Protein AF-A0A951EYE0-F1 (afdb_monomer_lite)

Radius of gyration: 15.39 Å; chains: 1; bounding box: 31×42×38 Å

Sequence (109 aa):
MDKLVKIQQYHTKVFAEFVKKLAATKEGDGTVLDHSTILFGSDMSNSDKHNNDPLPNAILGHANGKIKGGQHVKYPQDSRHGDLLFTLLERNDIPVKSIGDSTSGLSEV

Foldseek 3Di:
DVVVVVVVVVVVVVVVVVLVVQQVDDDDPHGNQQLDWDKDFDCAPDVVVRHPPPGDIDITHCNNVLAPDPDDDDDDTPDDVQLVVCVSCVSNVNDDCGRVVGRHHDPHD

Structure (mmCIF, N/CA/C/O backbone):
data_AF-A0A951EYE0-F1
#
_entry.id   AF-A0A951EYE0-F1
#
loop_
_atom_site.group_PDB
_atom_site.id
_atom_site.type_symbol
_atom_site.label_atom_id
_atom_site.label_alt_id
_atom_site.label_comp_id
_atom_site.label_asym_id
_atom_site.label_entity_id
_atom_site.label_seq_id
_atom_site.pdbx_PDB_ins_code
_atom_site.Cartn_x
_atom_site.Cartn_y
_atom_site.Cartn_z
_atom_site.occupancy
_atom_site.B_iso_or_equiv
_atom_site.auth_seq_id
_atom_site.auth_comp_id
_atom_site.auth_asym_id
_atom_site.auth_atom_id
_atom_site.pdbx_PDB_model_num
ATOM 1 N N . MET A 1 1 ? 11.776 -22.396 -8.379 1.00 84.88 1 MET A N 1
ATOM 2 C CA . MET A 1 1 ? 10.669 -21.517 -7.942 1.00 84.88 1 MET A CA 1
ATOM 3 C C . MET A 1 1 ? 10.150 -21.880 -6.555 1.00 84.88 1 MET A C 1
ATOM 5 O O . MET A 1 1 ? 9.979 -20.978 -5.750 1.00 84.88 1 MET A O 1
ATOM 9 N N . ASP A 1 2 ? 10.005 -23.161 -6.215 1.00 94.00 2 ASP A N 1
ATOM 10 C CA . ASP A 1 2 ? 9.394 -23.618 -4.949 1.00 94.00 2 ASP A CA 1
ATOM 11 C C . ASP A 1 2 ? 9.993 -23.012 -3.672 1.00 94.00 2 ASP A C 1
ATOM 13 O O . ASP A 1 2 ? 9.263 -22.619 -2.765 1.00 94.00 2 ASP A O 1
ATOM 17 N N . LYS A 1 3 ? 11.326 -22.872 -3.602 1.00 94.44 3 LYS A N 1
ATOM 18 C CA . LYS A 1 3 ? 11.995 -22.227 -2.457 1.00 94.44 3 LYS A CA 1
ATOM 19 C C . LYS A 1 3 ? 11.590 -20.756 -2.301 1.00 94.44 3 LYS A C 1
ATOM 21 O O . LYS A 1 3 ? 11.347 -20.317 -1.182 1.00 94.44 3 LYS A O 1
ATOM 26 N N . LEU A 1 4 ? 11.490 -20.021 -3.411 1.00 91.44 4 LEU A N 1
ATOM 27 C CA . LEU A 1 4 ? 11.069 -18.618 -3.415 1.00 91.44 4 LEU A CA 1
ATOM 28 C C . LEU A 1 4 ? 9.602 -18.500 -3.004 1.00 91.44 4 LEU A C 1
ATOM 30 O O . LEU A 1 4 ? 9.277 -17.689 -2.146 1.00 91.44 4 LEU A O 1
ATOM 34 N N . VAL A 1 5 ? 8.736 -19.369 -3.536 1.00 93.69 5 VAL A N 1
ATOM 35 C CA . VAL A 1 5 ? 7.315 -19.419 -3.158 1.00 93.69 5 VAL A CA 1
ATOM 36 C C . VAL A 1 5 ? 7.157 -19.665 -1.658 1.00 93.69 5 VAL A C 1
ATOM 38 O O . VAL A 1 5 ? 6.402 -18.951 -1.007 1.00 93.69 5 VAL A O 1
ATOM 41 N N . LYS A 1 6 ? 7.912 -20.610 -1.083 1.00 96.94 6 LYS A N 1
ATOM 42 C CA . LYS A 1 6 ? 7.869 -20.903 0.357 1.00 96.94 6 LYS A CA 1
ATOM 43 C C . LYS A 1 6 ? 8.244 -19.689 1.215 1.00 96.94 6 LYS A C 1
ATOM 45 O O . LYS A 1 6 ? 7.601 -19.440 2.232 1.00 96.94 6 LYS A O 1
ATOM 50 N N . ILE A 1 7 ? 9.270 -18.940 0.808 1.00 94.75 7 ILE A N 1
ATOM 51 C CA . ILE A 1 7 ? 9.697 -17.716 1.498 1.00 94.75 7 ILE A CA 1
ATOM 52 C C . ILE A 1 7 ? 8.620 -16.633 1.372 1.00 94.75 7 ILE A C 1
ATOM 54 O O . ILE A 1 7 ? 8.217 -16.058 2.380 1.00 94.75 7 ILE A O 1
ATOM 58 N N . GLN A 1 8 ? 8.092 -16.409 0.167 1.00 93.06 8 GLN A N 1
ATOM 59 C CA . GLN A 1 8 ? 7.048 -15.407 -0.054 1.00 93.06 8 GLN A CA 1
ATOM 60 C C . GLN A 1 8 ? 5.780 -15.722 0.746 1.00 93.06 8 GLN A C 1
ATOM 62 O O . GLN A 1 8 ? 5.279 -14.863 1.463 1.00 93.06 8 GLN A O 1
ATOM 67 N N . GLN A 1 9 ? 5.324 -16.977 0.742 1.00 95.75 9 GLN A N 1
ATOM 68 C CA . GLN A 1 9 ? 4.189 -17.419 1.560 1.00 95.75 9 GLN A CA 1
ATOM 69 C C . GLN A 1 9 ? 4.413 -17.174 3.054 1.00 95.75 9 GLN A C 1
ATOM 71 O O . GLN A 1 9 ? 3.481 -16.781 3.756 1.00 95.75 9 GLN A O 1
ATOM 76 N N . TYR A 1 10 ? 5.634 -17.389 3.552 1.00 97.31 10 TYR A N 1
ATOM 77 C CA . TYR A 1 10 ? 5.967 -17.089 4.940 1.00 97.31 10 TYR A CA 1
ATOM 78 C C . TYR A 1 10 ? 5.845 -15.588 5.236 1.00 97.31 10 TYR A C 1
ATOM 80 O O . TYR A 1 10 ? 5.155 -15.223 6.188 1.00 97.31 10 TYR A O 1
ATOM 88 N N . HIS A 1 11 ? 6.435 -14.719 4.408 1.00 96.06 11 HIS A N 1
ATOM 89 C CA . HIS A 1 11 ? 6.340 -13.267 4.596 1.00 96.06 11 HIS A CA 1
ATOM 90 C C . HIS A 1 11 ? 4.899 -12.764 4.500 1.00 96.06 11 HIS A C 1
ATOM 92 O O . HIS A 1 11 ? 4.457 -12.033 5.385 1.00 96.06 11 HIS A O 1
ATOM 98 N N . THR A 1 12 ? 4.131 -13.215 3.503 1.00 96.19 12 THR A N 1
ATOM 99 C CA . THR A 1 12 ? 2.710 -12.863 3.374 1.00 96.19 12 THR A CA 1
ATOM 100 C C . THR A 1 12 ? 1.902 -13.353 4.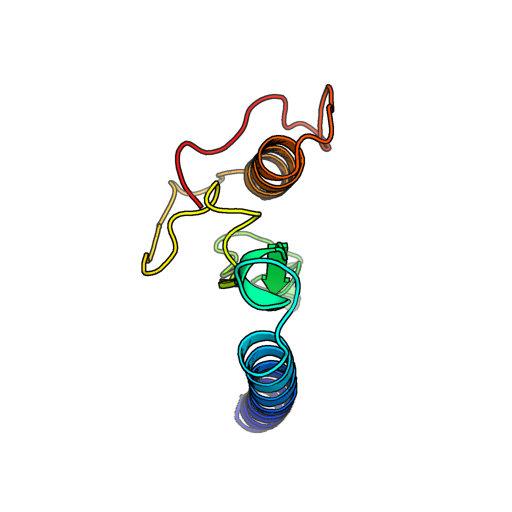574 1.00 96.19 12 THR A C 1
ATOM 102 O O . THR A 1 12 ? 1.040 -12.627 5.059 1.00 96.19 12 THR A O 1
ATOM 105 N N . LYS A 1 13 ? 2.192 -14.546 5.115 1.00 98.19 13 LYS A N 1
ATOM 106 C CA . LYS A 1 13 ? 1.525 -15.049 6.325 1.00 98.19 13 LYS A CA 1
ATOM 107 C C . LYS A 1 13 ? 1.827 -14.174 7.540 1.00 98.19 13 LYS A C 1
ATOM 109 O O . LYS A 1 13 ? 0.902 -13.808 8.257 1.00 98.19 13 LYS A O 1
ATOM 114 N N . VAL A 1 14 ? 3.094 -13.830 7.773 1.00 98.00 14 VAL A N 1
ATOM 115 C CA . VAL A 1 14 ? 3.485 -12.952 8.890 1.00 98.00 14 VAL A CA 1
ATOM 116 C C . VAL A 1 14 ? 2.828 -11.578 8.749 1.00 98.00 14 VAL A C 1
ATOM 118 O O . VAL A 1 14 ? 2.280 -11.059 9.720 1.00 98.00 14 VAL A O 1
ATOM 121 N N . PHE A 1 15 ? 2.819 -11.023 7.537 1.00 97.75 15 PHE A N 1
ATOM 122 C CA . PHE A 1 15 ? 2.159 -9.757 7.247 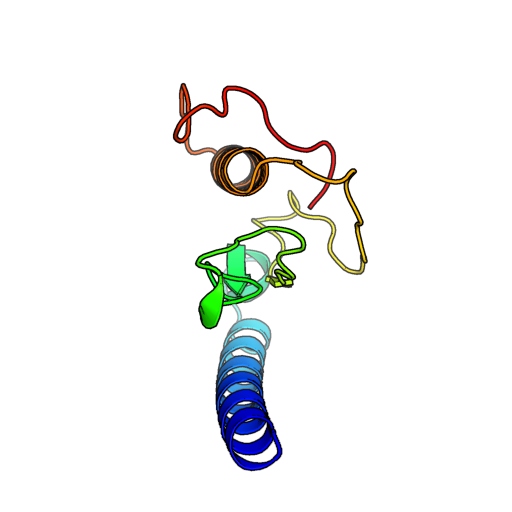1.00 97.75 15 PHE A CA 1
ATOM 123 C C . PHE A 1 15 ? 0.643 -9.822 7.481 1.00 97.75 15 PHE A C 1
ATOM 125 O O . PHE A 1 15 ? 0.084 -8.940 8.125 1.00 97.75 15 PHE A O 1
ATOM 132 N N . ALA A 1 16 ? -0.024 -10.895 7.055 1.00 98.06 16 ALA A N 1
ATOM 133 C CA . ALA A 1 16 ? -1.450 -11.083 7.306 1.00 98.06 16 ALA A CA 1
ATOM 134 C C . ALA A 1 16 ? -1.771 -11.132 8.811 1.00 98.06 16 ALA A C 1
ATOM 136 O O . ALA A 1 16 ? -2.761 -10.549 9.246 1.00 98.06 16 ALA A O 1
ATOM 137 N N . GLU A 1 17 ? -0.931 -11.778 9.625 1.00 98.56 17 GLU A N 1
ATOM 138 C CA . GLU A 1 17 ? -1.091 -11.767 11.086 1.00 98.56 17 GLU A CA 1
ATOM 139 C C . GLU A 1 17 ? -0.864 -10.374 11.693 1.00 98.56 17 GLU A C 1
ATOM 141 O O . GLU A 1 17 ? -1.537 -10.010 12.657 1.00 98.56 17 GLU A O 1
ATOM 146 N N . PHE A 1 18 ? 0.038 -9.566 11.130 1.00 98.44 18 PHE A N 1
ATOM 147 C CA . PHE A 1 18 ? 0.197 -8.163 11.519 1.00 98.44 18 PHE A CA 1
ATOM 148 C C . PHE A 1 18 ? -1.062 -7.343 11.201 1.00 98.44 18 PHE A C 1
ATOM 150 O O . PHE A 1 18 ? -1.616 -6.707 12.094 1.00 98.44 18 PHE A O 1
ATOM 157 N N . VAL A 1 19 ? -1.577 -7.438 9.975 1.00 98.50 19 VAL A N 1
ATOM 158 C CA . VAL A 1 19 ? -2.796 -6.734 9.538 1.00 98.50 19 VAL A CA 1
ATOM 159 C C . VAL A 1 19 ? -4.005 -7.128 10.389 1.00 98.50 19 VAL A C 1
ATOM 161 O O . VAL A 1 19 ? -4.758 -6.258 10.821 1.00 98.50 19 VAL A O 1
ATOM 164 N N . LYS A 1 20 ? -4.168 -8.421 10.708 1.00 98.62 20 LYS A N 1
ATOM 165 C CA . LYS A 1 20 ? -5.233 -8.896 11.612 1.00 98.62 20 LYS A CA 1
ATOM 166 C C . LYS A 1 20 ? -5.161 -8.245 12.989 1.00 98.62 20 LYS A C 1
ATOM 168 O O . LYS A 1 20 ? -6.200 -7.922 13.556 1.00 98.62 20 LYS A O 1
ATOM 173 N N . LYS A 1 21 ? -3.957 -8.048 13.537 1.00 98.69 21 LYS A N 1
ATOM 174 C CA . LYS A 1 21 ? -3.789 -7.363 14.826 1.00 98.69 21 LYS A CA 1
ATOM 175 C C . LYS A 1 21 ? -4.223 -5.904 14.737 1.00 98.69 21 LYS A C 1
ATOM 177 O O . LYS A 1 21 ? -4.921 -5.448 15.636 1.00 98.69 21 LYS A O 1
A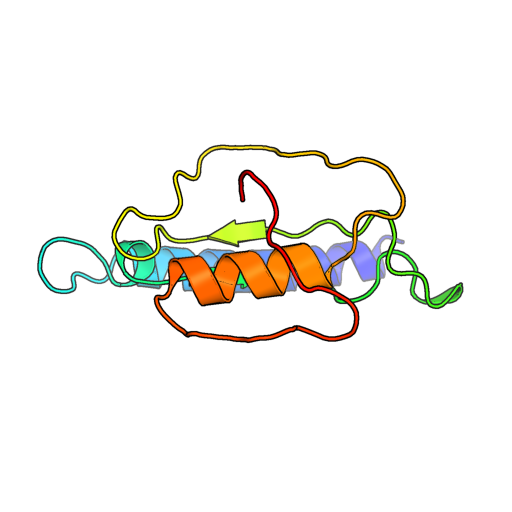TOM 182 N N . LEU A 1 22 ? -3.867 -5.200 13.661 1.00 98.62 22 LEU A N 1
ATOM 183 C CA . LEU A 1 22 ? -4.308 -3.817 13.449 1.00 98.62 22 LEU A CA 1
ATOM 184 C C . LEU A 1 22 ? -5.835 -3.722 13.337 1.00 98.62 22 LEU A C 1
ATOM 186 O O . LEU A 1 22 ? -6.439 -2.891 14.005 1.00 98.62 22 LEU A O 1
ATOM 190 N N . ALA A 1 23 ? -6.460 -4.627 12.579 1.00 98.44 23 ALA A N 1
ATOM 191 C CA . ALA A 1 23 ? -7.917 -4.700 12.441 1.00 98.44 23 ALA A CA 1
ATOM 192 C C . ALA A 1 23 ? -8.640 -5.075 13.749 1.00 98.44 23 ALA A C 1
ATOM 194 O O . ALA A 1 23 ? -9.802 -4.743 13.938 1.00 98.44 23 ALA A O 1
ATOM 195 N N . ALA A 1 24 ? -7.983 -5.793 14.663 1.00 98.62 24 ALA A N 1
ATOM 196 C CA . ALA A 1 24 ? -8.560 -6.149 15.961 1.00 98.62 24 ALA A CA 1
ATOM 197 C C . ALA A 1 24 ? -8.332 -5.077 17.043 1.00 98.62 24 ALA A C 1
ATOM 199 O O . ALA A 1 24 ? -8.945 -5.139 18.111 1.00 98.62 24 ALA A O 1
ATOM 200 N N . THR A 1 25 ? -7.439 -4.115 16.799 1.00 98.69 25 THR A N 1
ATOM 201 C CA . THR A 1 25 ? -7.064 -3.093 17.780 1.00 98.69 25 THR A CA 1
ATOM 202 C C . THR A 1 25 ? -7.939 -1.866 17.580 1.00 98.69 25 THR A C 1
ATOM 204 O O . THR A 1 25 ? -7.827 -1.188 16.563 1.00 98.69 25 THR A O 1
ATOM 207 N N . LYS A 1 26 ? -8.813 -1.579 18.549 1.00 98.50 26 LYS A N 1
ATOM 208 C CA . LYS A 1 26 ? -9.670 -0.387 18.519 1.00 98.50 26 LYS A CA 1
ATOM 209 C C . LYS A 1 26 ? -8.848 0.885 18.699 1.00 98.50 26 LYS A C 1
ATOM 211 O O . LYS A 1 26 ? -8.002 0.947 19.589 1.00 98.50 26 LYS A O 1
ATOM 216 N N . GLU A 1 27 ? -9.169 1.900 17.913 1.00 97.75 27 GLU A N 1
ATOM 217 C CA . GLU A 1 27 ? -8.615 3.245 18.009 1.00 97.75 27 GLU A CA 1
ATOM 218 C C . GLU A 1 27 ? -9.723 4.226 17.625 1.00 97.75 27 GLU A C 1
ATOM 220 O O . GLU A 1 27 ? -10.321 4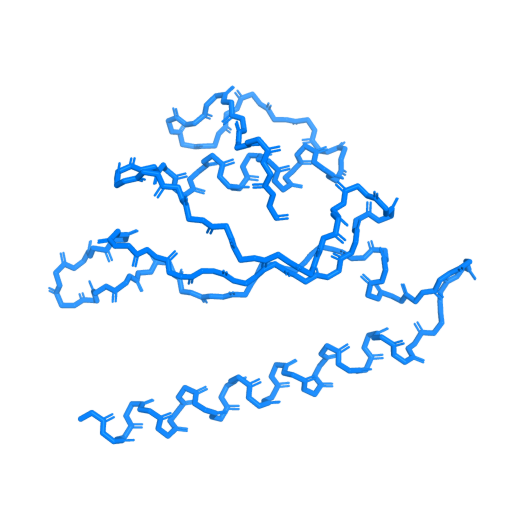.074 16.569 1.00 97.75 27 GLU A O 1
ATOM 225 N N . GLY A 1 28 ? -10.042 5.198 18.484 1.00 96.25 28 GLY A N 1
ATOM 226 C CA . GLY A 1 28 ? -11.102 6.173 18.203 1.00 96.25 28 GLY A CA 1
ATOM 227 C C . GLY A 1 28 ? -12.454 5.534 17.849 1.00 96.25 28 GLY A C 1
ATOM 228 O O . GLY A 1 28 ? -12.990 4.723 18.608 1.00 96.25 28 GLY A O 1
ATOM 229 N N . ASP A 1 29 ? -13.002 5.936 16.704 1.00 96.06 29 ASP A N 1
ATOM 230 C CA . ASP A 1 29 ? -14.261 5.473 16.115 1.00 96.06 29 ASP A CA 1
ATOM 231 C C . ASP A 1 29 ? -14.116 4.240 15.202 1.00 96.06 29 ASP A C 1
ATOM 233 O O . ASP A 1 29 ? -15.121 3.727 14.707 1.00 96.06 29 ASP A O 1
ATOM 237 N N . GLY A 1 30 ? -12.901 3.707 15.049 1.00 97.69 30 GLY A N 1
ATOM 238 C CA . GLY A 1 30 ? -12.607 2.542 14.221 1.00 97.69 30 GLY A CA 1
ATOM 239 C C . GLY A 1 30 ? -11.536 1.630 14.821 1.00 97.69 30 GLY A C 1
ATOM 240 O O . GLY A 1 30 ? -11.474 1.364 16.030 1.00 97.69 30 GLY A O 1
ATOM 241 N N . THR A 1 31 ? -10.706 1.087 13.939 1.00 98.69 31 THR A N 1
ATOM 242 C CA . THR A 1 31 ? -9.545 0.262 14.271 1.00 98.69 31 THR A CA 1
ATOM 243 C C . THR A 1 31 ? -8.270 0.941 13.794 1.00 98.69 31 THR A C 1
ATOM 245 O O . THR A 1 31 ? -8.300 1.782 12.897 1.00 98.69 31 THR A O 1
ATOM 248 N N . VAL A 1 32 ? -7.120 0.519 14.324 1.00 98.56 32 VAL A N 1
ATOM 249 C CA . VAL A 1 32 ? -5.821 1.012 13.838 1.00 98.56 32 VAL A CA 1
ATOM 250 C C . VAL A 1 32 ? -5.691 0.801 12.324 1.00 98.56 32 VAL A C 1
ATOM 252 O O . VAL A 1 32 ? -5.108 1.634 11.636 1.00 98.56 32 VAL A O 1
ATOM 255 N N . LEU A 1 33 ? -6.253 -0.285 11.774 1.00 98.38 33 LEU A N 1
ATOM 256 C CA . LEU A 1 33 ? -6.230 -0.520 10.328 1.00 98.38 33 LEU A CA 1
ATOM 257 C C . LEU A 1 33 ? -7.104 0.478 9.552 1.00 98.38 33 LEU A C 1
ATOM 259 O O . LEU A 1 33 ? -6.680 0.934 8.491 1.00 98.38 33 LEU A O 1
ATOM 263 N N . ASP A 1 34 ? -8.279 0.847 10.067 1.00 98.12 34 ASP A N 1
ATOM 264 C CA . ASP A 1 34 ? -9.174 1.819 9.414 1.00 98.12 34 ASP A CA 1
ATOM 265 C C . ASP A 1 34 ? -8.506 3.196 9.267 1.00 98.12 34 ASP A C 1
ATOM 267 O O . ASP A 1 34 ? -8.687 3.892 8.262 1.00 98.12 34 ASP A O 1
ATOM 271 N N . HIS A 1 35 ? -7.662 3.555 10.233 1.00 97.81 35 HIS A N 1
ATOM 272 C CA . HIS A 1 35 ? -6.925 4.820 10.259 1.00 97.81 35 HIS A CA 1
ATOM 273 C C . HIS A 1 35 ? -5.545 4.751 9.593 1.00 97.81 35 HIS A C 1
ATOM 275 O O . HIS A 1 35 ? -4.865 5.769 9.466 1.00 97.81 35 HIS A O 1
ATOM 281 N N . SER A 1 36 ? -5.123 3.568 9.145 1.00 97.62 36 SER A N 1
ATOM 282 C CA . SER A 1 36 ? -3.822 3.350 8.512 1.00 97.62 36 SER A CA 1
ATOM 283 C C . SER A 1 36 ? -3.904 3.356 6.986 1.00 97.62 36 SER A C 1
ATOM 285 O O . SER A 1 36 ? -4.948 3.096 6.385 1.00 97.62 36 SER A O 1
ATOM 287 N N . THR A 1 37 ? -2.744 3.573 6.366 1.00 98.12 37 THR A N 1
ATOM 288 C CA . THR A 1 37 ? -2.471 3.234 4.965 1.00 98.12 37 THR A CA 1
ATOM 289 C C . THR A 1 37 ? -1.231 2.356 4.923 1.00 98.12 37 THR A C 1
ATOM 291 O O . THR A 1 37 ? -0.167 2.771 5.380 1.00 98.12 37 THR A O 1
ATOM 294 N N . ILE A 1 38 ? -1.348 1.146 4.379 1.00 97.75 38 ILE A N 1
ATOM 295 C CA . ILE A 1 38 ? -0.234 0.202 4.273 1.00 97.75 38 ILE A CA 1
ATOM 296 C C . ILE A 1 38 ? -0.069 -0.209 2.816 1.00 97.75 38 ILE A C 1
ATOM 298 O O . ILE A 1 38 ? -0.953 -0.843 2.248 1.00 97.75 38 ILE A O 1
ATOM 302 N N . LEU A 1 39 ? 1.089 0.110 2.242 1.00 97.12 39 LEU A N 1
ATOM 303 C CA . LEU A 1 39 ? 1.554 -0.439 0.973 1.00 97.12 39 LEU A CA 1
ATOM 304 C C . LEU A 1 39 ? 2.371 -1.705 1.256 1.00 97.12 39 LEU A C 1
ATOM 306 O O . LEU A 1 39 ? 3.371 -1.657 1.972 1.00 97.12 39 LEU A O 1
ATOM 310 N N . PHE A 1 40 ? 1.944 -2.836 0.703 1.00 96.25 40 PHE A N 1
ATOM 311 C CA . PHE A 1 40 ? 2.631 -4.118 0.814 1.00 96.25 40 PHE A CA 1
ATOM 312 C C . PHE A 1 40 ? 2.909 -4.698 -0.570 1.00 96.25 40 PHE A C 1
ATOM 314 O O . PHE A 1 40 ? 1.997 -4.902 -1.369 1.00 96.25 40 PHE A O 1
ATOM 321 N N . GLY A 1 41 ? 4.172 -5.007 -0.840 1.00 91.75 41 GLY A N 1
ATOM 322 C CA . GLY A 1 41 ? 4.601 -5.483 -2.144 1.00 91.75 41 GLY A CA 1
ATOM 323 C C . GLY A 1 41 ? 6.115 -5.540 -2.257 1.00 91.75 41 GLY A C 1
ATOM 324 O O . GLY A 1 41 ? 6.833 -5.623 -1.261 1.00 91.75 41 GLY A O 1
ATOM 325 N N . SER A 1 42 ? 6.576 -5.521 -3.498 1.00 87.94 42 SER A N 1
ATOM 326 C CA . SER A 1 42 ? 7.982 -5.423 -3.876 1.00 87.94 42 SER A CA 1
ATOM 327 C C . SER A 1 42 ? 8.186 -4.101 -4.608 1.00 87.94 42 SER A C 1
ATOM 329 O O . SER A 1 42 ? 7.231 -3.565 -5.156 1.00 87.94 42 SER A O 1
ATOM 331 N N . ASP A 1 43 ? 9.425 -3.630 -4.705 1.00 83.06 43 ASP A N 1
ATOM 332 C CA . ASP A 1 43 ? 9.785 -2.529 -5.610 1.00 83.06 43 ASP A CA 1
ATOM 333 C C . ASP A 1 43 ? 10.144 -3.041 -7.023 1.00 83.06 43 ASP A C 1
ATOM 335 O O . ASP A 1 43 ? 10.396 -2.265 -7.945 1.00 83.06 43 ASP A O 1
ATOM 339 N N . MET A 1 44 ? 10.181 -4.369 -7.208 1.00 89.81 44 MET A N 1
ATOM 340 C CA . MET A 1 44 ? 10.575 -5.042 -8.449 1.00 89.81 44 MET A CA 1
ATOM 341 C C . MET A 1 44 ? 9.661 -6.229 -8.768 1.00 89.81 44 MET A C 1
ATOM 343 O O . MET A 1 44 ? 9.406 -7.083 -7.916 1.00 89.81 44 MET A O 1
ATOM 347 N N . SER A 1 45 ? 9.221 -6.314 -10.022 1.00 88.44 45 SER A N 1
ATOM 348 C CA . SER A 1 45 ? 8.429 -7.430 -10.550 1.00 88.44 45 SER A CA 1
ATOM 349 C C . SER A 1 45 ? 9.322 -8.568 -11.035 1.00 88.44 45 SER A C 1
ATOM 351 O O . SER A 1 45 ? 9.048 -9.749 -10.817 1.00 88.44 45 SER A O 1
ATOM 353 N N . ASN A 1 46 ? 10.444 -8.207 -11.661 1.00 89.12 46 ASN A N 1
ATOM 354 C CA . ASN A 1 46 ? 11.459 -9.144 -12.109 1.00 89.12 46 ASN A CA 1
ATOM 355 C C . ASN A 1 46 ? 12.839 -8.624 -11.703 1.00 89.12 46 ASN A C 1
ATOM 357 O O . ASN A 1 46 ? 13.372 -7.699 -12.319 1.00 89.12 46 ASN A O 1
ATOM 361 N N . SER A 1 47 ? 13.413 -9.241 -10.671 1.00 87.38 47 SER A N 1
ATOM 362 C CA . SER A 1 47 ? 14.719 -8.858 -10.135 1.00 87.38 47 SER A CA 1
ATOM 363 C C . SER A 1 47 ? 15.870 -9.130 -11.104 1.00 87.38 47 SER A C 1
ATOM 365 O O . SER A 1 47 ? 16.781 -8.313 -11.175 1.00 87.38 47 SER A O 1
ATOM 367 N N . ASP A 1 48 ? 15.805 -10.199 -11.906 1.00 89.88 48 ASP A N 1
ATOM 368 C CA . ASP A 1 48 ? 16.864 -10.541 -12.869 1.00 89.88 48 ASP A CA 1
ATOM 369 C C . ASP A 1 48 ? 17.019 -9.468 -13.956 1.00 89.88 48 ASP A C 1
ATOM 371 O O . ASP A 1 48 ? 18.127 -9.164 -14.392 1.00 89.88 48 ASP A O 1
ATOM 375 N N . LYS A 1 49 ? 15.901 -8.876 -14.394 1.00 92.56 49 LYS A N 1
ATOM 376 C CA . LYS A 1 49 ? 15.875 -7.796 -15.397 1.00 92.56 49 LYS A CA 1
ATOM 377 C C . LYS A 1 49 ? 15.930 -6.396 -14.795 1.00 92.56 49 LYS A C 1
ATOM 379 O O . LYS A 1 49 ? 15.860 -5.423 -15.537 1.00 92.56 49 LYS A O 1
ATOM 384 N N . HIS A 1 50 ? 15.987 -6.299 -13.471 1.00 89.94 50 HIS A N 1
ATOM 385 C CA . HIS A 1 50 ? 15.819 -5.051 -12.745 1.00 89.94 50 HIS A CA 1
ATOM 386 C C . HIS A 1 50 ? 14.561 -4.254 -13.168 1.00 89.94 50 HIS A C 1
ATOM 388 O O . HIS A 1 50 ? 14.605 -3.045 -13.383 1.00 89.94 50 HIS A O 1
ATOM 394 N N . ASN A 1 51 ? 13.434 -4.956 -13.327 1.00 90.50 51 ASN A N 1
ATOM 395 C CA . ASN A 1 51 ? 12.200 -4.413 -13.895 1.00 90.50 51 ASN A CA 1
ATOM 396 C C . ASN A 1 51 ? 11.084 -4.288 -12.843 1.00 90.50 51 ASN A C 1
ATOM 398 O O . ASN A 1 51 ? 10.853 -5.210 -12.053 1.00 90.50 51 ASN A O 1
ATOM 402 N N . ASN A 1 52 ? 10.356 -3.175 -12.886 1.00 89.06 52 ASN A N 1
ATOM 403 C CA . ASN A 1 52 ? 9.246 -2.815 -12.006 1.00 89.06 52 ASN A CA 1
ATOM 404 C C . ASN A 1 52 ? 7.888 -2.714 -12.736 1.00 89.06 52 ASN A C 1
ATOM 406 O O . ASN A 1 52 ? 6.982 -2.073 -12.218 1.00 89.06 52 ASN A O 1
ATOM 410 N N . ASP A 1 53 ? 7.712 -3.356 -13.897 1.00 89.50 53 ASP A N 1
ATOM 411 C CA . ASP A 1 53 ? 6.415 -3.417 -14.594 1.00 89.50 53 ASP A CA 1
ATOM 412 C C . ASP A 1 53 ? 6.166 -4.795 -15.254 1.00 89.50 53 ASP A C 1
ATOM 414 O O . ASP A 1 53 ? 7.016 -5.263 -16.022 1.00 89.50 53 ASP A O 1
ATOM 418 N N . PRO A 1 54 ? 5.043 -5.498 -14.975 1.00 88.81 54 PRO A N 1
ATOM 419 C C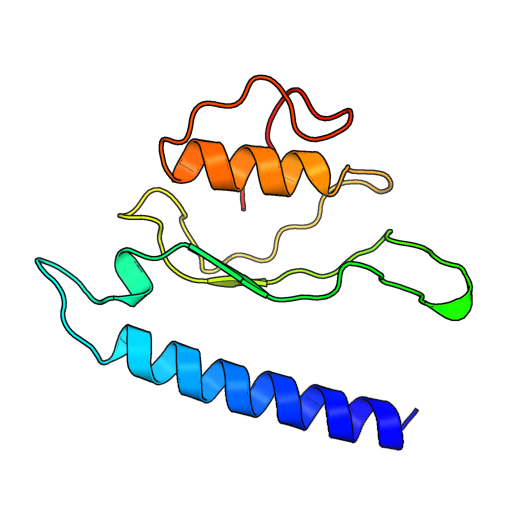A . PRO A 1 54 ? 3.952 -5.153 -14.049 1.00 88.81 54 PRO A CA 1
ATOM 420 C C . PRO A 1 54 ? 4.289 -5.457 -12.594 1.00 88.81 54 PRO A C 1
ATOM 422 O O . PRO A 1 54 ? 4.619 -6.595 -12.264 1.00 88.81 54 PRO A O 1
ATOM 425 N N . LEU A 1 55 ? 4.166 -4.466 -11.707 1.00 92.56 55 LEU A N 1
ATOM 426 C CA . LEU A 1 55 ? 4.468 -4.601 -10.280 1.00 92.56 55 LEU A CA 1
ATOM 427 C C . LEU A 1 55 ? 3.194 -4.757 -9.436 1.00 92.56 55 LEU A C 1
ATOM 429 O O . LEU A 1 55 ? 2.475 -3.777 -9.231 1.00 92.56 55 LEU A O 1
ATOM 433 N N . PRO A 1 56 ? 2.892 -5.968 -8.932 1.00 91.25 56 PRO A N 1
ATOM 434 C CA . PRO A 1 56 ? 1.751 -6.162 -8.052 1.00 91.25 56 PRO A CA 1
ATOM 435 C C . PRO A 1 56 ? 2.020 -5.539 -6.677 1.00 91.25 56 PRO A C 1
ATOM 437 O O . PRO A 1 56 ? 3.008 -5.863 -6.020 1.00 91.25 56 PRO A O 1
ATOM 440 N N . ASN A 1 57 ? 1.091 -4.697 -6.231 1.00 94.44 57 ASN A N 1
ATOM 441 C CA . ASN A 1 57 ? 1.078 -4.083 -4.909 1.00 94.44 57 ASN A CA 1
ATOM 442 C C . ASN A 1 57 ? -0.283 -4.312 -4.246 1.00 94.44 57 ASN A C 1
ATOM 444 O O . ASN A 1 57 ? -1.308 -4.375 -4.925 1.00 94.44 57 ASN A O 1
ATOM 448 N N . ALA A 1 58 ? -0.290 -4.432 -2.923 1.00 96.12 58 ALA A N 1
ATOM 449 C CA . ALA A 1 58 ? -1.492 -4.495 -2.108 1.00 96.12 58 ALA A CA 1
ATOM 450 C C . ALA A 1 58 ? -1.559 -3.259 -1.210 1.00 96.12 58 ALA A C 1
ATOM 452 O O . ALA A 1 58 ? -0.612 -2.975 -0.476 1.00 96.12 58 ALA A O 1
ATOM 453 N N . ILE A 1 59 ? -2.688 -2.555 -1.252 1.00 97.44 59 ILE A N 1
ATOM 454 C CA . ILE A 1 59 ? -2.994 -1.465 -0.328 1.00 97.44 59 ILE A CA 1
ATOM 455 C C . ILE A 1 59 ? -3.971 -1.984 0.720 1.00 97.44 59 ILE A C 1
ATOM 457 O O . ILE A 1 59 ? -4.951 -2.654 0.392 1.00 97.44 59 ILE A O 1
ATOM 461 N N . LEU A 1 60 ? -3.676 -1.719 1.990 1.00 97.88 60 LEU A N 1
ATOM 462 C CA . LEU A 1 60 ? -4.512 -2.109 3.116 1.00 97.88 60 LEU A CA 1
ATOM 463 C C . LEU A 1 60 ? -4.776 -0.918 4.032 1.00 97.88 60 LEU A C 1
ATOM 465 O O . LEU A 1 60 ? -3.942 -0.020 4.166 1.00 97.88 60 LEU A O 1
ATOM 469 N N . GLY A 1 61 ? -5.923 -0.971 4.701 1.00 97.38 61 GLY A N 1
ATOM 470 C CA . GLY A 1 61 ? -6.449 0.134 5.489 1.00 97.38 61 GLY A CA 1
ATOM 471 C C . GLY A 1 61 ? -7.299 1.084 4.655 1.00 97.38 61 GLY A C 1
ATOM 472 O O . GLY A 1 61 ? -7.439 0.920 3.441 1.00 97.38 61 GLY A O 1
ATOM 473 N N . HIS A 1 62 ? -7.907 2.049 5.337 1.00 97.00 62 HIS A N 1
ATOM 474 C CA . HIS A 1 62 ? -8.897 2.942 4.739 1.00 97.00 62 HIS A CA 1
ATOM 475 C C . HIS A 1 62 ? -8.477 4.410 4.747 1.00 97.00 62 HIS A C 1
ATOM 477 O O . HIS A 1 62 ? -9.213 5.235 4.208 1.00 97.00 62 HIS A O 1
ATOM 483 N N . ALA A 1 63 ? -7.313 4.757 5.310 1.00 97.00 63 ALA A N 1
ATOM 484 C CA . ALA A 1 63 ? -6.846 6.141 5.409 1.00 97.00 63 ALA A CA 1
ATOM 485 C C . ALA A 1 63 ? -7.929 7.089 5.970 1.00 97.00 63 ALA A C 1
ATOM 487 O O . ALA A 1 63 ? -8.178 8.156 5.407 1.00 97.00 63 ALA A O 1
ATOM 488 N N . ASN A 1 64 ? -8.634 6.673 7.030 1.00 96.31 64 ASN A N 1
ATOM 489 C CA . ASN A 1 64 ? -9.801 7.386 7.570 1.00 96.31 64 ASN A CA 1
ATOM 490 C C . ASN A 1 64 ? -10.940 7.564 6.539 1.00 96.31 64 ASN A C 1
ATOM 492 O O . ASN A 1 64 ? -11.517 8.641 6.398 1.00 96.31 64 ASN A O 1
ATOM 496 N N . GLY A 1 65 ? -11.242 6.509 5.776 1.00 95.94 65 GLY A N 1
ATOM 497 C CA . GLY A 1 65 ? -12.320 6.480 4.779 1.00 95.94 65 GLY A CA 1
ATOM 498 C C . GLY A 1 65 ? -11.974 7.065 3.405 1.00 95.94 65 GLY A C 1
ATOM 499 O O . GLY A 1 65 ? -12.848 7.162 2.546 1.00 95.94 65 GLY A O 1
ATOM 500 N N . LYS A 1 66 ? -10.716 7.449 3.163 1.00 96.44 66 LYS A N 1
ATOM 501 C CA . LYS A 1 66 ? -10.257 8.022 1.885 1.00 96.44 66 LYS A CA 1
ATOM 502 C C . LYS A 1 66 ? -9.785 6.979 0.875 1.00 96.44 66 LYS A C 1
ATOM 504 O O . LYS A 1 66 ? -9.640 7.308 -0.301 1.00 96.44 66 LYS A O 1
ATOM 509 N N . ILE A 1 67 ? -9.550 5.746 1.320 1.00 96.69 67 ILE A N 1
ATOM 510 C CA . ILE A 1 67 ? -9.284 4.586 0.465 1.00 96.69 67 ILE A CA 1
ATOM 511 C C . ILE A 1 67 ? -10.467 3.627 0.588 1.00 96.69 67 ILE A C 1
ATOM 513 O O . ILE A 1 67 ? -10.838 3.198 1.684 1.00 96.69 67 ILE A O 1
ATOM 517 N N . LYS A 1 68 ? -11.074 3.298 -0.554 1.00 95.44 68 LYS A N 1
ATOM 518 C CA . LYS A 1 68 ? -12.307 2.509 -0.619 1.00 95.44 68 LYS A CA 1
ATOM 519 C C . LYS A 1 68 ? -12.080 1.038 -0.261 1.00 95.44 68 LYS A C 1
ATOM 521 O O . LYS A 1 68 ? -12.872 0.466 0.486 1.00 95.44 68 LYS A O 1
ATOM 526 N N . GLY A 1 69 ? -10.997 0.440 -0.757 1.00 94.62 69 GLY A N 1
ATOM 527 C CA . GLY A 1 69 ? -10.679 -0.971 -0.544 1.00 94.62 69 GLY A CA 1
ATOM 528 C C . GLY A 1 69 ? -11.625 -1.935 -1.277 1.00 94.62 69 GLY A C 1
ATOM 529 O O . GLY A 1 69 ? -12.553 -1.540 -1.983 1.00 94.62 69 GLY A O 1
ATOM 530 N N . GLY A 1 70 ? -11.375 -3.241 -1.129 1.00 95.38 70 GLY A N 1
ATOM 531 C CA . GLY A 1 70 ? -12.195 -4.284 -1.766 1.00 95.38 70 GLY A CA 1
ATOM 532 C C . GLY A 1 70 ? -12.123 -4.288 -3.298 1.00 95.38 70 GLY A C 1
ATOM 533 O O . GLY A 1 70 ? -13.078 -4.690 -3.963 1.00 95.38 70 GLY A O 1
ATOM 534 N N . GLN A 1 71 ? -11.009 -3.817 -3.864 1.00 95.50 71 GLN A N 1
ATOM 535 C CA . GLN A 1 71 ? -10.817 -3.631 -5.300 1.00 95.50 71 GLN A CA 1
ATOM 536 C C . GLN A 1 71 ? -9.591 -4.398 -5.808 1.00 95.50 71 GLN A C 1
ATOM 538 O O . GLN A 1 71 ? -8.635 -4.648 -5.079 1.00 95.50 71 GLN A O 1
ATOM 543 N N . HIS A 1 72 ? -9.627 -4.751 -7.092 1.00 96.44 72 HIS A N 1
ATOM 544 C CA . HIS A 1 72 ? -8.458 -5.173 -7.854 1.00 96.44 72 HIS A CA 1
ATOM 545 C C . HIS A 1 72 ? -8.355 -4.257 -9.071 1.00 96.44 72 HIS A C 1
ATOM 547 O O . HIS A 1 72 ? -9.150 -4.366 -10.008 1.00 96.44 72 HIS A O 1
ATOM 553 N N . VAL A 1 73 ? -7.415 -3.315 -9.020 1.00 94.75 73 VAL A N 1
ATOM 554 C CA . VAL A 1 73 ? -7.239 -2.281 -10.041 1.00 94.75 73 VAL A CA 1
ATOM 555 C C . VAL A 1 73 ? -6.031 -2.628 -10.898 1.00 94.75 73 VAL A C 1
ATOM 557 O O . VAL A 1 73 ? -4.958 -2.936 -10.385 1.00 94.75 73 VAL A O 1
ATOM 560 N N . LYS A 1 74 ? -6.206 -2.578 -12.219 1.00 94.81 74 LYS A N 1
ATOM 561 C CA . LYS A 1 74 ? -5.124 -2.752 -13.186 1.00 94.81 74 LYS A CA 1
ATOM 562 C C . LYS A 1 74 ? -5.008 -1.492 -14.029 1.00 94.81 74 LYS A C 1
ATOM 564 O O . LYS A 1 74 ? -5.930 -1.165 -14.772 1.00 94.81 74 LYS A O 1
ATOM 569 N N . TYR A 1 75 ? -3.866 -0.830 -13.928 1.00 93.56 75 TYR A N 1
ATOM 570 C CA . TYR A 1 75 ? -3.526 0.315 -14.763 1.00 93.56 75 TYR A CA 1
ATOM 571 C C . TYR A 1 75 ? -2.860 -0.128 -16.078 1.00 93.56 75 TYR A C 1
ATOM 573 O O . TYR A 1 75 ? -2.426 -1.283 -16.184 1.00 93.56 75 TYR A O 1
ATOM 581 N N . PRO A 1 76 ? -2.819 0.744 -17.107 1.00 93.12 76 PRO A N 1
ATOM 582 C CA . PRO A 1 76 ? -2.070 0.483 -18.333 1.00 93.12 76 PRO A CA 1
ATOM 583 C C . PRO A 1 76 ? -0.603 0.132 -18.054 1.00 93.12 76 PRO A C 1
ATOM 585 O O . PRO A 1 76 ? -0.046 0.523 -17.029 1.00 93.12 76 PRO A O 1
ATOM 588 N N . GLN A 1 77 ? 0.025 -0.584 -18.985 1.00 90.81 77 GLN A N 1
ATOM 589 C CA . GLN A 1 77 ? 1.469 -0.816 -18.941 1.00 90.81 77 GLN A CA 1
ATOM 590 C C . GLN A 1 77 ? 2.223 0.525 -18.898 1.00 90.81 77 GLN A C 1
ATOM 592 O O . GLN A 1 77 ? 1.719 1.531 -19.401 1.00 90.81 77 GLN A O 1
ATOM 597 N N . ASP A 1 78 ? 3.393 0.534 -18.268 1.00 88.75 78 ASP A N 1
ATOM 598 C CA . ASP A 1 78 ? 4.259 1.693 -18.046 1.00 88.75 78 ASP A CA 1
ATOM 599 C C . ASP A 1 78 ? 3.652 2.776 -17.131 1.00 88.75 78 ASP A C 1
ATOM 601 O O . ASP A 1 78 ? 4.204 3.873 -16.997 1.00 88.75 78 ASP A O 1
ATOM 605 N N . SER A 1 79 ? 2.539 2.472 -16.447 1.00 91.69 79 SER A N 1
ATOM 606 C CA . SER A 1 79 ? 2.033 3.323 -15.364 1.00 91.69 79 SER A CA 1
ATOM 607 C C . SER A 1 79 ? 3.065 3.401 -14.246 1.00 91.69 79 SER A C 1
ATOM 609 O O . SER A 1 79 ? 3.626 2.391 -13.813 1.00 91.69 79 SER A O 1
ATOM 611 N N . ARG A 1 80 ? 3.333 4.612 -13.760 1.00 92.31 80 ARG A N 1
ATOM 612 C CA . ARG A 1 80 ? 4.459 4.836 -12.858 1.00 92.31 80 ARG A CA 1
ATOM 613 C C . ARG A 1 80 ? 4.079 4.408 -11.452 1.00 92.31 80 ARG A C 1
ATOM 615 O O . ARG A 1 80 ? 3.087 4.865 -10.895 1.00 92.31 80 ARG A O 1
ATOM 622 N N . HIS A 1 81 ? 4.940 3.623 -10.813 1.00 93.62 81 HIS A N 1
ATOM 623 C CA . HIS A 1 81 ? 4.795 3.339 -9.384 1.00 93.62 81 HIS A CA 1
ATOM 624 C C . HIS A 1 81 ? 4.819 4.625 -8.532 1.00 93.62 81 HIS A C 1
ATOM 626 O O . HIS A 1 81 ? 4.203 4.688 -7.474 1.00 93.62 81 HIS A O 1
ATOM 632 N N . GLY A 1 82 ? 5.485 5.682 -9.007 1.00 95.06 82 GLY A N 1
ATOM 633 C CA . GLY A 1 82 ? 5.455 6.984 -8.346 1.00 95.06 82 GLY A CA 1
ATOM 634 C C . GLY A 1 82 ? 4.066 7.638 -8.328 1.00 95.06 82 GLY A C 1
ATOM 635 O O . GLY A 1 82 ? 3.768 8.314 -7.347 1.00 95.06 82 GLY A O 1
ATOM 636 N N . ASP A 1 83 ? 3.198 7.382 -9.317 1.00 95.75 83 ASP A N 1
ATOM 637 C CA . ASP A 1 83 ? 1.812 7.879 -9.318 1.00 95.75 83 ASP A CA 1
ATOM 638 C C . ASP A 1 83 ? 1.011 7.220 -8.178 1.00 95.75 83 ASP A C 1
ATOM 640 O O . ASP A 1 83 ? 0.223 7.884 -7.509 1.00 95.75 83 ASP A O 1
ATOM 644 N N . LEU A 1 84 ? 1.266 5.932 -7.889 1.00 95.75 84 LEU A N 1
ATOM 645 C CA . LEU A 1 84 ? 0.699 5.237 -6.724 1.00 95.75 84 LEU A CA 1
ATOM 646 C C . LEU A 1 84 ? 1.160 5.890 -5.417 1.00 95.75 84 LEU A C 1
ATOM 648 O O . LEU A 1 84 ? 0.333 6.222 -4.571 1.00 95.75 84 LEU A O 1
ATOM 652 N N . LEU A 1 85 ? 2.469 6.098 -5.247 1.00 96.31 85 LEU A N 1
ATOM 653 C CA . LEU A 1 85 ? 3.015 6.722 -4.036 1.00 96.31 85 LEU A CA 1
ATOM 654 C C . LEU A 1 85 ? 2.490 8.150 -3.842 1.00 96.31 85 LEU A C 1
ATOM 656 O O . LEU A 1 85 ? 2.153 8.529 -2.721 1.00 96.31 85 LEU A O 1
ATOM 660 N N . PHE A 1 86 ? 2.383 8.917 -4.930 1.00 97.88 86 PHE A N 1
ATOM 661 C CA . PHE A 1 86 ? 1.781 10.246 -4.932 1.00 97.88 86 PHE A CA 1
ATOM 662 C C . PHE A 1 86 ? 0.333 10.185 -4.432 1.00 97.88 86 PHE A C 1
ATOM 664 O O . PHE A 1 86 ? 0.002 10.871 -3.465 1.00 97.88 86 PHE A O 1
ATOM 671 N N . THR A 1 87 ? -0.497 9.294 -4.994 1.00 96.88 87 THR A N 1
ATOM 672 C CA . THR A 1 87 ? -1.881 9.097 -4.536 1.00 96.88 87 THR A CA 1
ATOM 673 C C . THR A 1 87 ? -1.950 8.739 -3.058 1.00 96.88 87 THR A C 1
ATOM 675 O O . THR A 1 87 ? -2.762 9.313 -2.339 1.00 96.88 87 THR A O 1
ATOM 678 N N . LEU A 1 88 ? -1.117 7.814 -2.569 1.00 97.31 88 LEU A N 1
ATOM 679 C CA . LEU A 1 88 ? -1.154 7.420 -1.158 1.00 97.31 88 LEU A CA 1
ATOM 680 C C . LEU A 1 88 ? -0.823 8.598 -0.233 1.00 97.31 88 LEU A C 1
ATOM 682 O O . LEU A 1 88 ? -1.493 8.765 0.782 1.00 97.31 88 LEU A O 1
ATOM 686 N N . LEU A 1 89 ? 0.149 9.443 -0.579 1.00 97.19 89 LEU A N 1
ATOM 687 C CA . LEU A 1 89 ? 0.462 10.640 0.209 1.00 97.19 89 LEU A CA 1
ATOM 688 C C . LEU A 1 89 ? -0.692 11.648 0.199 1.00 97.19 89 LEU A C 1
ATOM 690 O O . LEU A 1 89 ? -1.081 12.127 1.265 1.00 97.19 89 LEU A O 1
ATOM 694 N N . GLU A 1 90 ? -1.310 11.891 -0.960 1.00 95.94 90 GLU A N 1
ATOM 695 C CA . GLU A 1 90 ? -2.499 12.746 -1.057 1.00 95.94 90 GLU A CA 1
ATOM 696 C C . GLU A 1 90 ? -3.666 12.213 -0.215 1.00 95.94 90 GLU A C 1
ATOM 698 O O . GLU A 1 90 ? -4.302 12.974 0.514 1.00 95.94 90 GLU A O 1
ATOM 703 N N . ARG A 1 91 ? -3.926 10.897 -0.239 1.00 95.81 91 ARG A N 1
ATOM 704 C CA . ARG A 1 91 ? -4.965 10.270 0.601 1.00 95.81 91 ARG A CA 1
ATOM 705 C C . ARG A 1 91 ? -4.669 10.389 2.096 1.00 95.81 91 ARG A C 1
ATOM 707 O O . ARG A 1 91 ? -5.594 10.288 2.891 1.00 95.81 91 ARG A O 1
ATOM 714 N N . ASN A 1 92 ? -3.428 10.648 2.495 1.00 96.50 92 ASN A N 1
ATOM 715 C CA . ASN A 1 92 ? -3.052 10.865 3.892 1.00 96.50 92 ASN A CA 1
ATOM 716 C C . ASN A 1 92 ? -2.880 12.356 4.245 1.00 96.50 92 ASN A C 1
ATOM 718 O O . ASN A 1 92 ? -2.305 12.663 5.284 1.00 96.50 92 ASN A O 1
ATOM 722 N N . ASP A 1 93 ? -3.385 13.280 3.415 1.00 96.06 93 ASP A N 1
ATOM 723 C CA . ASP A 1 93 ? -3.236 14.739 3.570 1.00 96.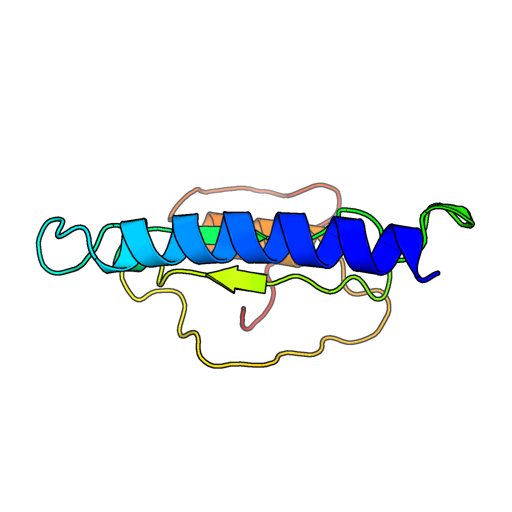06 93 ASP A CA 1
ATOM 724 C C . ASP A 1 93 ? -1.773 15.208 3.662 1.00 96.06 93 ASP A C 1
ATOM 726 O O . ASP A 1 93 ? -1.474 16.231 4.281 1.00 96.06 93 ASP A O 1
ATOM 730 N N . ILE A 1 94 ? -0.843 14.472 3.048 1.00 97.00 94 ILE A N 1
ATOM 731 C CA . ILE A 1 94 ? 0.573 14.837 3.008 1.00 97.00 94 ILE A CA 1
ATOM 732 C C . ILE A 1 94 ? 0.836 15.548 1.676 1.00 97.00 94 ILE A C 1
ATOM 734 O O . ILE A 1 94 ? 0.946 14.884 0.641 1.00 97.00 94 ILE A O 1
ATOM 738 N N . PRO A 1 95 ? 0.943 16.890 1.657 1.00 93.31 95 PRO A N 1
ATOM 739 C CA . PRO A 1 95 ? 1.120 17.623 0.416 1.00 93.31 95 PRO A CA 1
ATOM 740 C C . PRO A 1 95 ? 2.506 17.356 -0.173 1.00 93.31 95 PRO A C 1
ATOM 742 O O . PRO A 1 95 ? 3.533 17.614 0.460 1.00 93.31 95 PRO A O 1
ATOM 745 N N . VAL A 1 96 ? 2.538 16.907 -1.425 1.00 96.31 96 VAL A N 1
ATOM 746 C CA . VAL A 1 96 ? 3.764 16.735 -2.209 1.00 96.31 96 VAL A CA 1
ATOM 747 C C . VAL A 1 96 ? 3.613 17.374 -3.581 1.00 96.31 96 VAL A C 1
ATOM 749 O O . VAL A 1 96 ? 2.534 17.386 -4.163 1.00 96.31 96 VAL A O 1
ATOM 752 N N . LYS A 1 97 ? 4.706 17.937 -4.106 1.00 96.94 97 LYS A N 1
ATOM 753 C CA . LYS A 1 97 ? 4.730 18.482 -5.474 1.00 96.94 97 LYS A CA 1
ATOM 754 C C . LYS A 1 97 ? 5.002 17.403 -6.520 1.00 96.94 97 LYS A C 1
ATOM 756 O O . LYS A 1 97 ? 4.531 17.521 -7.645 1.00 96.94 97 LYS A O 1
ATOM 761 N N . SER A 1 98 ? 5.786 16.390 -6.156 1.00 97.62 98 SER A N 1
ATOM 762 C CA . SER A 1 98 ? 6.155 15.285 -7.036 1.00 97.62 98 SER A CA 1
ATOM 763 C C . SER A 1 98 ? 6.749 14.110 -6.256 1.00 97.62 98 SER A C 1
ATOM 765 O O . SER A 1 98 ? 7.318 14.305 -5.179 1.00 97.62 98 SER A O 1
ATOM 767 N N . ILE A 1 99 ? 6.681 12.910 -6.837 1.00 96.25 99 ILE A N 1
ATOM 768 C CA . ILE A 1 99 ? 7.409 11.707 -6.403 1.00 96.25 99 ILE A CA 1
ATOM 769 C C . ILE A 1 99 ? 8.146 11.129 -7.616 1.00 96.25 99 ILE A C 1
ATOM 771 O O . ILE A 1 99 ? 7.532 10.576 -8.531 1.00 96.25 99 ILE A O 1
ATOM 775 N N . GLY A 1 100 ? 9.473 11.290 -7.649 1.00 93.50 100 GLY A N 1
ATOM 776 C CA . GLY A 1 100 ? 10.248 11.065 -8.875 1.00 93.50 100 GLY A CA 1
ATOM 777 C C . GLY A 1 100 ? 9.712 11.945 -10.010 1.00 93.50 100 GLY A C 1
ATOM 778 O O . GLY A 1 100 ? 9.525 13.145 -9.815 1.00 93.50 100 GLY A O 1
ATOM 779 N N . ASP A 1 101 ? 9.385 11.329 -11.147 1.00 94.00 101 ASP A N 1
ATOM 780 C CA . ASP A 1 101 ? 8.791 12.005 -12.314 1.00 94.00 101 ASP A CA 1
ATOM 781 C C . ASP A 1 101 ? 7.261 12.169 -12.232 1.00 94.00 101 ASP A C 1
ATOM 783 O O . ASP A 1 101 ? 6.631 12.660 -13.172 1.00 94.00 101 ASP A O 1
ATOM 787 N N . SER A 1 102 ? 6.641 11.718 -11.140 1.00 95.81 102 SER A N 1
ATOM 788 C CA . SER A 1 102 ? 5.183 11.697 -10.963 1.00 95.81 102 SER A CA 1
ATOM 789 C C . SER A 1 102 ? 4.718 13.018 -10.368 1.00 95.81 102 SER A C 1
ATOM 791 O O . SER A 1 102 ? 5.194 13.412 -9.303 1.00 95.81 102 SER A O 1
ATOM 793 N N . THR A 1 103 ? 3.796 13.700 -11.044 1.00 95.62 103 THR A N 1
ATOM 794 C CA . THR A 1 103 ? 3.231 15.000 -10.630 1.00 95.62 103 THR A CA 1
ATOM 795 C C . THR A 1 103 ? 1.714 14.955 -10.431 1.00 95.62 103 THR A C 1
ATOM 797 O O . THR A 1 103 ? 1.103 15.974 -10.118 1.00 95.62 103 THR A O 1
ATOM 800 N N . SER A 1 104 ? 1.107 13.783 -10.621 1.00 93.88 104 SER A N 1
ATOM 801 C CA . SER A 1 104 ? -0.320 13.525 -10.447 1.00 93.88 104 SER A CA 1
ATOM 802 C C . SER A 1 104 ? -0.543 12.104 -9.942 1.00 93.88 104 SER A C 1
ATOM 804 O O . SER A 1 104 ? 0.257 11.216 -10.231 1.00 93.88 104 SER A O 1
ATOM 806 N N . GLY A 1 105 ? -1.646 11.887 -9.233 1.00 94.94 105 GLY A N 1
ATOM 807 C CA . GLY A 1 105 ? -2.028 10.572 -8.736 1.00 94.94 105 GLY A CA 1
ATOM 808 C C . GLY A 1 105 ? -2.826 9.725 -9.731 1.00 94.94 105 GLY A C 1
ATOM 809 O O . GLY A 1 105 ? -3.376 10.201 -10.725 1.00 94.94 105 GLY A O 1
ATOM 810 N N . LEU A 1 106 ? -2.937 8.446 -9.394 1.00 95.12 106 LEU A N 1
ATOM 811 C CA . LEU A 1 106 ? -3.902 7.494 -9.926 1.00 95.12 106 LEU A CA 1
ATOM 812 C C . LEU A 1 106 ? -5.339 7.845 -9.500 1.00 95.12 106 LEU A C 1
ATOM 814 O O . LEU A 1 106 ? -5.567 8.408 -8.427 1.00 95.12 106 LEU A O 1
ATOM 818 N N . SER A 1 107 ? -6.326 7.458 -10.316 1.00 92.31 107 SER A N 1
ATOM 819 C CA . SER A 1 107 ? -7.748 7.723 -10.039 1.00 92.31 107 SER A CA 1
ATOM 820 C C . SER A 1 107 ? -8.302 6.940 -8.845 1.00 92.31 107 SER A C 1
ATOM 822 O O . SER A 1 107 ? -9.213 7.412 -8.170 1.00 92.31 107 SER A O 1
ATOM 824 N N . GLU A 1 108 ? -7.773 5.740 -8.606 1.00 92.81 108 GLU A N 1
ATOM 825 C CA . GLU A 1 108 ? -8.215 4.806 -7.566 1.00 92.81 108 GLU A CA 1
ATOM 826 C C . GLU A 1 108 ? -7.044 3.939 -7.084 1.00 92.81 108 GLU A C 1
ATOM 828 O O . GLU A 1 108 ? -6.140 3.627 -7.867 1.00 92.81 108 GLU A O 1
ATOM 833 N N . VAL A 1 109 ? -7.073 3.530 -5.817 1.00 91.62 109 VAL A N 1
ATOM 834 C CA . VAL A 1 109 ? -6.076 2.639 -5.199 1.00 91.62 109 VAL A CA 1
ATOM 835 C C . VAL A 1 109 ? -6.729 1.591 -4.313 1.00 91.62 109 VAL A C 1
ATOM 837 O O . VAL A 1 109 ? -7.788 1.889 -3.717 1.00 91.62 109 VAL A O 1
#

pLDDT: mean 94.96, std 3.28, range [83.06, 98.69]

Secondary structure (DSSP, 8-state):
-HHHHHHHHHHHHHHHHHHHHHHHSEETTEETTTT--EEEE-S-SBTTTTB-TT--EEEES-TTTTS--S----PPTT--HHHHHHHHHHHTT---S-BTTB-S--S--